Protein AF-A0A9E0N8B0-F1 (afdb_monomer_lite)

Radius of gyration: 21.95 Å; chains: 1; bounding box: 38×50×55 Å

Sequence (143 aa):
LCLQALGLESGKGRCFAHQIGHCKGVCCGEEAPERHHLRLQMVLVADKLRVWPFAGPVGLREHNPRTQRSEVHVFDQWCHLGTAQSDDALRDTLQGRPEVLAFDLDTYKLALKYLLHPGKPGVLMVPLNKQQISLQRNIHGNL

Structure (mmCIF, N/CA/C/O backbone):
data_AF-A0A9E0N8B0-F1
#
_entry.id   AF-A0A9E0N8B0-F1
#
loop_
_atom_site.group_PDB
_atom_site.id
_atom_site.type_symbol
_atom_site.label_atom_id
_atom_site.label_alt_id
_atom_site.label_comp_id
_atom_site.label_asym_id
_atom_site.label_entity_id
_atom_site.label_seq_id
_atom_site.pdbx_PDB_ins_code
_atom_site.Cartn_x
_atom_site.Cartn_y
_atom_site.Cartn_z
_atom_site.occupancy
_atom_site.B_iso_or_equiv
_atom_site.auth_seq_id
_atom_site.auth_comp_id
_atom_site.auth_asym_id
_atom_site.auth_atom_id
_atom_site.pdbx_PDB_model_num
ATOM 1 N N . LEU A 1 1 ? -12.818 8.907 15.884 1.00 93.94 1 LEU A N 1
ATOM 2 C CA . LEU A 1 1 ? -12.801 7.513 16.406 1.00 93.94 1 LEU A CA 1
ATOM 3 C C . LEU A 1 1 ? -11.891 7.480 17.632 1.00 93.94 1 LEU A C 1
ATOM 5 O O . LEU A 1 1 ? -11.132 8.421 17.809 1.00 93.94 1 LEU A O 1
ATOM 9 N N . CYS A 1 2 ? -11.980 6.468 18.496 1.00 96.50 2 CYS A N 1
ATOM 10 C CA . CYS A 1 2 ? -11.041 6.312 19.618 1.00 96.50 2 CYS A CA 1
ATOM 11 C C . CYS A 1 2 ? -9.895 5.375 19.230 1.00 96.50 2 CYS A C 1
ATOM 13 O O . CYS A 1 2 ? -10.161 4.196 19.025 1.00 96.50 2 CYS A O 1
ATOM 15 N N . LEU A 1 3 ? -8.659 5.873 19.149 1.00 95.56 3 LEU A N 1
ATOM 16 C CA . LEU A 1 3 ? -7.491 5.064 18.777 1.00 95.56 3 LEU A CA 1
ATOM 17 C C . LEU A 1 3 ? -7.106 4.052 19.865 1.00 95.56 3 LEU A C 1
ATOM 19 O O . LEU A 1 3 ? -6.738 2.929 19.536 1.00 95.56 3 LEU A O 1
ATOM 23 N N . GLN A 1 4 ? -7.307 4.390 21.143 1.00 95.25 4 GLN A N 1
ATOM 24 C CA . GLN A 1 4 ? -7.122 3.447 22.253 1.00 95.25 4 GLN A CA 1
ATOM 25 C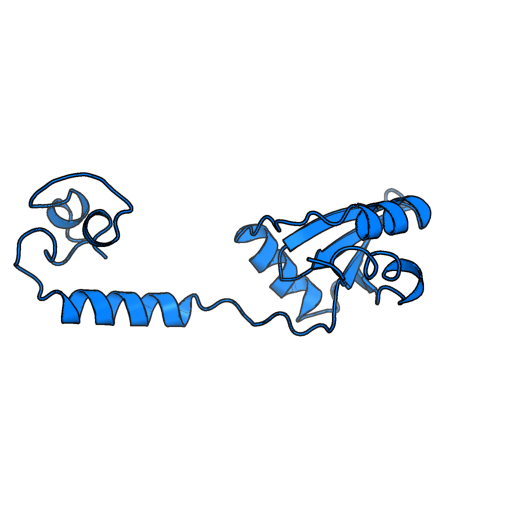 C . GLN A 1 4 ? -8.066 2.243 22.163 1.00 95.25 4 GLN A C 1
ATOM 27 O O . GLN A 1 4 ? -7.627 1.105 22.271 1.00 95.25 4 GLN A O 1
ATOM 32 N N . ALA A 1 5 ? -9.357 2.471 21.892 1.00 94.75 5 ALA A N 1
ATOM 33 C CA . ALA A 1 5 ? -10.320 1.379 21.718 1.00 94.75 5 ALA A CA 1
ATOM 34 C C . ALA A 1 5 ? -10.045 0.532 20.462 1.00 94.75 5 ALA A C 1
ATOM 36 O O . ALA A 1 5 ? -10.475 -0.613 20.389 1.00 94.75 5 ALA A O 1
ATOM 37 N N . LEU A 1 6 ? -9.333 1.093 19.479 1.00 94.56 6 LEU A N 1
ATOM 38 C CA . LEU A 1 6 ? -8.868 0.380 18.286 1.00 94.56 6 LEU A CA 1
ATOM 39 C C . LEU A 1 6 ? -7.520 -0.331 18.499 1.00 94.56 6 LEU A C 1
ATOM 41 O O . LEU A 1 6 ? -7.051 -0.997 17.584 1.00 94.56 6 LEU A O 1
ATOM 45 N N . GLY A 1 7 ? -6.883 -0.179 19.666 1.00 94.06 7 GLY A N 1
ATOM 46 C CA . GLY A 1 7 ? -5.564 -0.751 19.953 1.00 94.06 7 GLY A CA 1
ATOM 47 C C . GLY A 1 7 ? -4.393 -0.049 19.255 1.00 94.06 7 GLY A C 1
ATOM 48 O O . GLY A 1 7 ? -3.290 -0.583 19.241 1.00 94.06 7 GLY A O 1
ATOM 49 N N . LEU A 1 8 ? -4.616 1.135 18.679 1.00 94.25 8 LEU A N 1
ATOM 50 C CA . LEU A 1 8 ? -3.593 1.922 17.974 1.00 94.25 8 LEU A CA 1
ATOM 51 C C . LEU A 1 8 ? -2.806 2.848 18.913 1.00 94.25 8 LEU A C 1
ATOM 53 O O . LEU A 1 8 ? -1.720 3.305 18.575 1.00 94.25 8 LEU A O 1
ATOM 57 N N . GLU A 1 9 ? -3.353 3.115 20.096 1.00 94.31 9 GLU A N 1
ATOM 58 C CA . GLU A 1 9 ? -2.706 3.869 21.165 1.00 94.31 9 GLU A CA 1
ATOM 59 C C . GLU A 1 9 ? -2.861 3.109 22.482 1.00 94.31 9 GLU A C 1
ATOM 61 O O . GLU A 1 9 ? -3.882 2.466 22.729 1.00 94.31 9 GLU A O 1
ATOM 66 N N . SER A 1 10 ? -1.871 3.215 23.363 1.00 93.06 10 SER A N 1
ATOM 67 C CA . SER A 1 10 ? -1.972 2.691 24.722 1.00 93.06 10 SER A CA 1
ATOM 68 C C . SER A 1 10 ? -2.622 3.711 25.667 1.00 93.06 10 SER A C 1
ATOM 70 O O . SER A 1 10 ? -2.634 4.921 25.423 1.00 93.06 10 SER A O 1
ATOM 72 N N . GLY A 1 11 ? -3.192 3.223 26.769 1.00 90.69 11 GLY A N 1
ATOM 73 C CA . GLY A 1 11 ? -3.690 4.058 27.863 1.00 90.69 11 GLY A CA 1
ATOM 74 C C . GLY A 1 11 ? -4.949 3.511 28.528 1.00 90.69 11 GLY A C 1
ATOM 75 O O . GLY A 1 11 ? -5.436 2.434 28.192 1.00 90.69 11 GLY A O 1
ATOM 76 N N . LYS A 1 12 ? -5.445 4.248 29.527 1.00 87.50 12 LYS A N 1
ATOM 77 C CA . LYS A 1 12 ? -6.640 3.910 30.313 1.00 87.50 12 LYS A CA 1
ATOM 78 C C . LYS A 1 12 ? -7.504 5.159 30.499 1.00 87.50 12 LYS A C 1
ATOM 80 O O . LYS A 1 12 ? -6.970 6.250 30.685 1.00 87.50 12 LYS A O 1
ATOM 85 N N . GLY A 1 13 ? -8.825 4.995 30.507 1.00 90.38 13 GLY A N 1
ATOM 86 C CA . GLY A 1 13 ? -9.767 6.096 30.723 1.00 90.38 13 GLY A CA 1
ATOM 87 C C . GLY A 1 13 ? -9.901 7.025 29.512 1.00 90.38 13 GLY A C 1
ATOM 88 O O . GLY A 1 13 ? -9.982 6.576 28.374 1.00 90.38 13 GLY A O 1
ATOM 89 N N . ARG A 1 14 ? -9.986 8.340 29.742 1.00 95.50 14 ARG A N 1
ATOM 90 C CA . ARG A 1 14 ? -10.197 9.331 28.671 1.00 95.50 14 ARG A CA 1
ATOM 91 C C . ARG A 1 14 ? -8.946 9.473 27.796 1.00 95.50 14 ARG A C 1
ATOM 93 O O . ARG A 1 14 ? -7.937 10.004 28.249 1.00 95.50 14 ARG A O 1
ATOM 100 N N . CYS A 1 15 ? -9.036 9.067 26.529 1.00 96.06 15 CYS A N 1
ATOM 101 C CA . CYS A 1 15 ? -7.979 9.306 25.540 1.00 96.06 15 CYS A CA 1
ATOM 102 C C . CYS A 1 15 ? -7.787 10.807 25.241 1.00 96.06 15 CYS A C 1
ATOM 104 O O . CYS A 1 15 ? -8.722 11.599 25.387 1.00 96.06 15 CYS A O 1
ATOM 106 N N . PHE A 1 16 ? -6.609 11.199 24.743 1.00 94.38 16 PHE A N 1
ATOM 107 C CA . PHE A 1 16 ? -6.334 12.587 24.343 1.00 94.38 16 PHE A CA 1
ATOM 108 C C . PHE A 1 16 ? -7.331 13.092 23.290 1.00 94.38 16 PHE A C 1
ATOM 110 O O . PHE A 1 16 ? -7.901 14.168 23.441 1.00 94.38 16 PHE A O 1
ATOM 117 N N . ALA A 1 17 ? -7.655 12.263 22.289 1.00 95.81 17 ALA A N 1
ATOM 118 C CA . ALA A 1 17 ? -8.655 12.587 21.270 1.00 95.81 17 ALA A CA 1
ATOM 119 C C . ALA A 1 17 ? -10.036 12.920 21.864 1.00 95.81 17 ALA A C 1
ATOM 121 O O . ALA A 1 17 ? -10.812 13.640 21.246 1.00 95.81 17 ALA A O 1
ATOM 122 N N . HIS A 1 18 ? -10.371 12.401 23.046 1.00 96.69 18 HIS A N 1
ATOM 123 C CA . HIS A 1 18 ? -11.616 12.739 23.728 1.00 96.69 18 HIS A CA 1
ATOM 124 C C . HIS A 1 18 ? -11.532 14.108 24.413 1.00 96.69 18 HIS A C 1
ATOM 126 O O . HIS A 1 18 ? -12.477 14.882 24.314 1.00 96.69 18 HIS A O 1
ATOM 132 N N . GLN A 1 19 ? -10.385 14.443 25.015 1.00 92.62 19 GLN A N 1
ATOM 133 C CA . GLN A 1 19 ? -10.141 15.754 25.637 1.00 92.62 19 GLN A CA 1
ATOM 134 C C . GLN A 1 19 ? -10.279 16.911 24.633 1.00 92.62 19 GLN A C 1
ATOM 136 O O . GLN A 1 19 ? -10.703 17.999 25.008 1.00 92.62 19 GLN A O 1
ATOM 141 N N . ILE A 1 20 ? -9.981 16.658 23.355 1.00 95.19 20 ILE A N 1
ATOM 142 C CA . ILE A 1 20 ? -10.115 17.629 22.256 1.00 95.19 20 ILE A CA 1
ATOM 143 C C . ILE A 1 20 ? -11.368 17.413 21.379 1.00 95.19 20 ILE A C 1
ATOM 145 O O . ILE A 1 20 ? -11.488 18.013 20.316 1.00 95.19 20 ILE A O 1
ATOM 149 N N . GLY A 1 21 ? -12.305 16.544 21.783 1.00 94.50 21 GLY A N 1
ATOM 150 C CA . GLY A 1 21 ? -13.606 16.372 21.110 1.00 94.50 21 GLY A CA 1
ATOM 151 C C . GLY A 1 21 ? -13.638 15.500 19.839 1.00 94.50 21 GLY A C 1
ATOM 152 O O . GLY A 1 21 ? -14.675 15.400 19.184 1.00 94.50 21 GLY A O 1
ATOM 153 N N . HIS A 1 22 ? -12.551 14.815 19.475 1.00 94.50 22 HIS A N 1
ATOM 154 C CA . HIS A 1 22 ? -12.476 13.902 18.315 1.00 94.50 22 HIS A CA 1
ATOM 155 C C . HIS A 1 22 ? -12.876 12.441 18.620 1.00 94.50 22 HIS A C 1
ATOM 157 O O . HIS A 1 22 ? -13.200 11.650 17.715 1.00 94.50 22 HIS A O 1
ATOM 163 N N . CYS A 1 23 ? -12.902 12.070 19.898 1.00 96.62 23 CYS A N 1
ATOM 164 C CA . CYS A 1 23 ? -13.457 10.817 20.400 1.00 96.62 23 CYS A CA 1
ATOM 165 C C . CYS A 1 23 ? -14.734 11.093 21.206 1.00 96.62 23 CYS A C 1
ATOM 167 O O . CYS A 1 23 ? -14.756 11.971 22.061 1.00 96.62 23 CYS A O 1
ATOM 169 N N . LYS A 1 24 ? -15.784 10.298 20.970 1.00 97.19 24 LYS A N 1
ATOM 170 C CA . LYS A 1 24 ? -17.084 10.426 21.649 1.00 97.19 24 LYS A CA 1
ATOM 171 C C . LYS A 1 24 ? -17.155 9.694 22.999 1.00 97.19 24 LYS A C 1
ATOM 173 O O . LYS A 1 24 ? -18.216 9.642 23.597 1.00 97.19 24 LYS A O 1
ATOM 178 N N . GLY A 1 25 ? -16.033 9.150 23.473 1.00 97.19 25 GLY A N 1
ATOM 179 C CA . GLY A 1 25 ? -15.901 8.653 24.842 1.00 97.19 25 GLY A CA 1
ATOM 180 C C . GLY A 1 25 ? -16.144 7.155 25.043 1.00 97.19 25 GLY A C 1
ATOM 181 O O . GLY A 1 25 ? -16.408 6.740 26.167 1.00 97.19 25 GLY A O 1
ATOM 182 N N . VAL A 1 26 ? -15.989 6.310 24.012 1.00 97.50 26 VAL A N 1
ATOM 183 C CA . VAL A 1 26 ? -16.044 4.837 24.187 1.00 97.50 26 VAL A CA 1
ATOM 184 C C . VAL A 1 26 ? -14.990 4.332 25.186 1.00 97.50 26 VAL A C 1
ATOM 186 O O . VAL A 1 26 ? -15.234 3.397 25.935 1.00 97.50 26 VAL A O 1
ATOM 189 N N . CYS A 1 27 ? -13.836 5.004 25.267 1.00 96.12 27 CYS A N 1
ATOM 190 C CA . CYS A 1 27 ? -12.753 4.681 26.201 1.00 96.12 27 CYS A CA 1
ATOM 191 C C . CYS A 1 27 ? -13.090 4.974 27.675 1.00 96.12 27 CYS A C 1
ATOM 193 O O . CYS A 1 27 ? -12.391 4.507 28.571 1.00 96.12 27 CYS A O 1
ATOM 195 N N . CYS A 1 28 ? -14.140 5.756 27.936 1.00 95.06 28 CYS A N 1
ATOM 196 C CA . CYS A 1 28 ? -14.575 6.147 29.276 1.00 95.06 28 CYS A CA 1
ATOM 197 C C . CYS A 1 28 ? -16.069 5.886 29.529 1.00 95.06 28 CYS A C 1
ATOM 199 O O . CYS A 1 28 ? -16.622 6.434 30.478 1.00 95.06 28 CYS A O 1
ATOM 201 N N . GLY A 1 29 ? -16.717 5.062 28.697 1.00 95.44 29 GLY A N 1
ATOM 202 C CA . GLY A 1 29 ? -18.111 4.642 28.876 1.00 95.44 29 GLY A CA 1
ATOM 203 C C . GLY A 1 29 ? -19.182 5.664 28.471 1.00 95.44 29 GLY A C 1
ATOM 204 O O . GLY A 1 29 ? -20.361 5.403 28.684 1.00 95.44 29 GLY A O 1
ATOM 205 N N . GLU A 1 30 ? -18.817 6.804 27.878 1.00 96.62 30 GLU A N 1
ATOM 206 C CA . GLU A 1 30 ? -19.788 7.823 27.433 1.00 96.62 30 GLU A CA 1
ATOM 207 C C . GLU A 1 30 ? -20.426 7.489 26.070 1.00 96.62 30 GLU A C 1
ATOM 209 O O . GLU A 1 30 ? -21.540 7.917 25.770 1.00 96.62 30 GLU A O 1
ATOM 214 N N . GLU A 1 31 ? -19.743 6.693 25.242 1.00 97.56 31 GLU A N 1
ATOM 215 C CA . GLU A 1 31 ? -20.269 6.147 23.986 1.00 97.56 31 GLU A CA 1
ATOM 216 C C . GLU A 1 31 ? -20.358 4.623 24.097 1.00 97.56 31 GLU A C 1
ATOM 218 O O . GLU A 1 31 ? -19.395 3.964 24.483 1.00 97.56 31 GLU A O 1
ATOM 223 N N . ALA A 1 32 ? -21.509 4.060 23.721 1.00 97.81 32 ALA A N 1
ATOM 224 C CA . ALA A 1 32 ? -21.697 2.614 23.662 1.00 97.81 32 ALA A CA 1
ATOM 225 C C . ALA A 1 32 ? -20.767 1.983 22.598 1.00 97.81 32 ALA A C 1
ATOM 227 O O . ALA A 1 32 ? -20.667 2.542 21.493 1.00 97.81 32 ALA A O 1
ATOM 228 N N . PRO A 1 33 ? -20.120 0.832 22.868 1.00 96.56 33 PRO A N 1
ATOM 229 C CA . PRO A 1 33 ? -19.208 0.180 21.925 1.00 96.56 33 PRO A CA 1
ATOM 230 C C . PRO A 1 33 ? -19.813 -0.070 20.540 1.00 96.56 33 PRO A C 1
ATOM 232 O O . PRO A 1 33 ? -19.137 0.110 19.529 1.00 96.56 33 PRO A O 1
ATOM 235 N N . GLU A 1 34 ? -21.102 -0.396 20.462 1.00 97.62 34 GLU A N 1
ATOM 236 C CA . GLU A 1 34 ? -21.812 -0.670 19.208 1.00 97.62 34 GLU A CA 1
ATOM 237 C C . GLU A 1 34 ? -21.909 0.586 18.331 1.00 97.62 34 GLU A C 1
ATOM 239 O O . GLU A 1 34 ? -21.765 0.520 17.109 1.00 97.62 34 GLU A O 1
ATOM 244 N N . ARG A 1 35 ? -22.099 1.762 18.947 1.00 97.56 35 ARG A N 1
ATOM 245 C CA . ARG A 1 35 ? -22.131 3.050 18.231 1.00 97.56 35 ARG A CA 1
ATOM 246 C C . ARG A 1 35 ? -20.749 3.436 17.714 1.00 97.56 35 ARG A C 1
ATOM 248 O O . ARG A 1 35 ? -20.638 3.947 16.596 1.00 97.56 35 ARG A O 1
ATOM 255 N N . HIS A 1 36 ? -19.704 3.183 18.505 1.00 97.25 36 HIS A N 1
ATOM 256 C CA . HIS A 1 36 ? -18.322 3.357 18.053 1.00 97.25 36 HIS A CA 1
ATOM 257 C C . HIS A 1 36 ? -18.008 2.414 16.886 1.00 97.25 36 HIS A C 1
ATOM 259 O O . HIS A 1 36 ? -17.491 2.878 15.867 1.00 97.25 36 HIS A O 1
ATOM 265 N N . HIS A 1 37 ? -18.400 1.141 16.989 1.00 95.56 37 HIS A N 1
ATOM 266 C CA . HIS A 1 37 ? -18.210 0.143 15.939 1.00 95.56 37 HIS A CA 1
ATOM 267 C C . HIS A 1 37 ? -18.923 0.533 14.640 1.00 95.56 37 HIS A C 1
ATOM 269 O O . HIS A 1 37 ? -18.317 0.479 13.573 1.00 95.56 37 HIS A O 1
ATOM 275 N N . LEU A 1 38 ? -20.167 1.013 14.709 1.00 95.69 38 LEU A N 1
ATOM 276 C CA . LEU A 1 38 ? -20.889 1.485 13.525 1.00 95.69 38 LEU A CA 1
ATOM 277 C C . LEU A 1 38 ? -20.178 2.672 12.858 1.00 95.69 38 LEU A C 1
ATOM 279 O O . LEU A 1 38 ? -19.986 2.682 11.645 1.00 95.69 38 LEU A O 1
ATOM 283 N N . ARG A 1 39 ? -19.725 3.658 13.644 1.00 94.25 39 ARG A N 1
ATOM 284 C CA . ARG A 1 39 ? -18.927 4.782 13.123 1.00 94.25 39 ARG A CA 1
ATOM 285 C C . ARG A 1 39 ? -17.635 4.304 12.466 1.00 94.25 39 ARG A C 1
ATOM 287 O O . ARG A 1 39 ? -17.259 4.847 11.432 1.00 94.25 39 ARG A O 1
ATOM 294 N N . LEU A 1 40 ? -16.965 3.313 13.056 1.00 93.88 40 LEU A N 1
ATOM 295 C CA . LEU A 1 40 ? -15.770 2.704 12.476 1.00 93.88 40 LEU A CA 1
ATOM 296 C C . LEU A 1 40 ? -16.096 2.054 11.130 1.00 93.88 40 LEU A C 1
ATOM 298 O O . LEU A 1 40 ? -15.434 2.357 10.143 1.00 93.88 40 LEU A O 1
ATOM 302 N N . GLN A 1 41 ? -17.134 1.218 11.075 1.00 93.06 41 GLN A N 1
ATOM 303 C CA . GLN A 1 41 ? -17.573 0.569 9.841 1.00 93.06 41 GLN A CA 1
ATOM 304 C C . GLN A 1 41 ? -17.898 1.591 8.749 1.00 93.06 41 GLN A C 1
ATOM 306 O O . GLN A 1 41 ? -17.438 1.440 7.624 1.00 93.06 41 GLN A O 1
ATOM 311 N N . MET A 1 42 ? -18.630 2.659 9.074 1.00 91.50 42 MET A N 1
ATOM 312 C CA . MET A 1 42 ? -18.972 3.710 8.110 1.00 91.50 42 MET A CA 1
ATOM 313 C C . M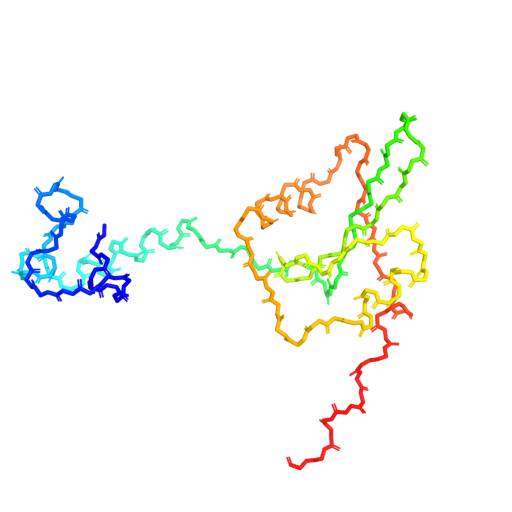ET A 1 42 ? -17.734 4.389 7.510 1.00 91.50 42 MET A C 1
ATOM 315 O O . MET A 1 42 ? -17.721 4.670 6.315 1.00 91.50 42 MET A O 1
ATOM 319 N N . VAL A 1 43 ? -16.694 4.629 8.317 1.00 87.81 43 VAL A N 1
ATOM 320 C CA . VAL A 1 43 ? -15.419 5.180 7.828 1.00 87.81 43 VAL A CA 1
ATOM 321 C C . VAL A 1 43 ? -14.698 4.157 6.945 1.00 87.81 43 VAL A C 1
ATOM 323 O O . VAL A 1 43 ? -14.335 4.472 5.817 1.00 87.81 43 VAL A O 1
ATOM 326 N N . LEU A 1 44 ? -14.572 2.908 7.400 1.00 88.19 44 LEU A N 1
ATOM 327 C CA . LEU A 1 44 ? -13.873 1.856 6.652 1.00 88.19 44 LEU A CA 1
ATOM 328 C C . LEU A 1 44 ? -14.557 1.485 5.330 1.00 88.19 44 LEU A C 1
ATOM 330 O O . LEU A 1 44 ? -13.889 1.063 4.390 1.00 88.19 44 LEU A O 1
ATOM 334 N N . VAL A 1 45 ? -15.879 1.640 5.235 1.00 87.12 45 VAL A N 1
ATOM 335 C CA . VAL A 1 45 ? -16.613 1.449 3.976 1.00 87.12 45 VAL A CA 1
ATOM 336 C C . VAL A 1 45 ? -16.181 2.479 2.932 1.00 87.12 45 VAL A C 1
ATOM 338 O O . VAL A 1 45 ? -16.030 2.116 1.766 1.00 87.12 45 VAL A O 1
ATOM 341 N N . ALA A 1 46 ? -15.953 3.733 3.336 1.00 75.31 46 ALA A N 1
ATOM 342 C CA . ALA A 1 46 ? -15.462 4.774 2.433 1.00 75.31 46 ALA A CA 1
ATOM 343 C C . ALA A 1 46 ? -14.015 4.507 1.979 1.00 75.31 46 ALA A C 1
ATOM 345 O O . ALA A 1 46 ? -13.679 4.771 0.826 1.00 75.31 46 ALA A O 1
ATOM 346 N N . ASP A 1 47 ? -13.199 3.911 2.851 1.00 76.38 47 ASP A N 1
ATOM 347 C CA . ASP A 1 47 ? -11.784 3.608 2.600 1.00 76.38 47 ASP A CA 1
ATOM 348 C C . ASP A 1 47 ? -11.540 2.193 2.045 1.00 76.38 47 ASP A C 1
ATOM 350 O O . ASP A 1 47 ? -10.406 1.706 2.007 1.00 76.38 47 ASP A O 1
ATOM 354 N N . LYS A 1 48 ? -12.595 1.500 1.596 1.00 83.00 48 LYS A N 1
ATOM 355 C CA . LYS A 1 48 ? -12.476 0.132 1.090 1.00 83.00 48 LYS A CA 1
ATOM 356 C C . LYS A 1 48 ? -11.562 0.089 -0.136 1.00 83.00 48 LYS A C 1
ATOM 358 O O . LYS A 1 48 ? -11.863 0.666 -1.185 1.00 83.00 48 LYS A O 1
ATOM 363 N N . LEU A 1 49 ? -10.470 -0.667 -0.022 1.00 87.75 49 LEU A N 1
ATOM 364 C CA . LEU A 1 49 ? -9.584 -0.930 -1.150 1.00 87.75 49 LEU A CA 1
ATOM 365 C C . LEU A 1 49 ? -10.345 -1.666 -2.254 1.00 87.75 49 LEU A C 1
ATOM 367 O O . LEU A 1 49 ? -11.127 -2.590 -2.000 1.00 87.75 49 LEU A O 1
ATOM 371 N N . ARG A 1 50 ? -10.114 -1.258 -3.503 1.00 89.12 50 ARG A N 1
ATOM 372 C CA . ARG A 1 50 ? -10.648 -1.982 -4.656 1.00 89.12 50 ARG A CA 1
ATOM 373 C C . ARG A 1 50 ? -10.016 -3.364 -4.712 1.00 89.12 50 ARG A C 1
ATOM 375 O O . ARG A 1 50 ? -8.845 -3.535 -4.395 1.00 89.12 50 ARG A O 1
ATOM 382 N N . VAL A 1 51 ? -10.778 -4.350 -5.164 1.00 92.06 51 VAL A N 1
ATOM 383 C CA . VAL A 1 51 ? -10.208 -5.661 -5.489 1.00 92.06 51 VAL A CA 1
ATOM 384 C C . VAL A 1 51 ? -9.261 -5.493 -6.677 1.00 92.06 51 VAL A C 1
ATOM 386 O O . VAL A 1 51 ? -9.549 -4.709 -7.584 1.00 92.06 51 VAL A O 1
ATOM 389 N N . TRP A 1 52 ? -8.131 -6.201 -6.656 1.00 93.31 52 TRP A N 1
ATOM 390 C CA . TRP A 1 52 ? -7.207 -6.257 -7.787 1.00 93.31 52 TRP A CA 1
ATOM 391 C C . TRP A 1 52 ? -7.940 -6.817 -9.018 1.00 93.31 52 TRP A C 1
ATOM 393 O O . TRP A 1 52 ? -8.384 -7.963 -8.977 1.00 93.31 52 TRP A O 1
ATOM 403 N N . PRO A 1 53 ? -8.128 -6.033 -10.096 1.00 91.50 53 PRO A N 1
ATOM 404 C CA . PRO A 1 53 ? -9.002 -6.430 -11.202 1.00 91.50 53 PRO A CA 1
ATOM 405 C C . PRO A 1 53 ? -8.280 -7.249 -12.279 1.00 91.50 53 PRO A C 1
ATOM 407 O O . PRO A 1 53 ? -8.897 -7.64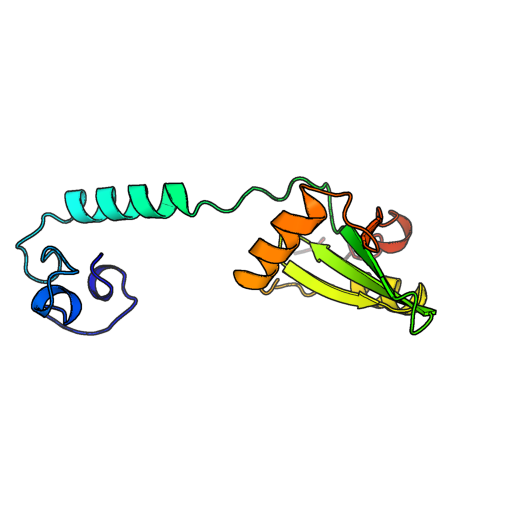4 -13.265 1.00 91.50 53 PRO A O 1
ATOM 410 N N . PHE A 1 54 ? -6.973 -7.464 -12.129 1.00 90.75 54 PHE A N 1
ATOM 411 C CA . PHE A 1 54 ? -6.143 -8.148 -13.112 1.00 90.75 54 PHE A CA 1
ATOM 412 C C . PHE A 1 54 ? -5.890 -9.595 -12.683 1.00 90.75 54 PHE A C 1
ATOM 414 O O . PHE A 1 54 ? -5.835 -9.912 -11.498 1.00 90.75 54 PHE A O 1
ATOM 421 N N . ALA A 1 55 ? -5.699 -10.490 -13.653 1.00 89.62 55 ALA A N 1
ATOM 422 C CA . ALA A 1 55 ? -5.466 -11.912 -13.384 1.00 89.62 55 ALA A CA 1
ATOM 423 C C . ALA A 1 55 ? -4.084 -12.218 -12.764 1.00 89.62 55 ALA A C 1
ATOM 425 O O . ALA A 1 55 ? -3.822 -13.357 -12.382 1.00 89.62 55 ALA A O 1
ATOM 426 N N . GLY A 1 56 ? -3.193 -11.228 -12.694 1.00 90.38 56 GLY A N 1
ATOM 427 C CA . GLY A 1 56 ? -1.842 -11.347 -12.154 1.00 90.38 56 GLY A CA 1
ATOM 428 C C . GLY A 1 56 ? -1.112 -10.001 -12.184 1.00 90.38 56 GLY A C 1
ATOM 429 O O . GLY A 1 56 ? -1.779 -8.967 -12.315 1.00 90.38 56 GLY A O 1
ATOM 430 N N . PRO A 1 57 ? 0.231 -10.009 -12.095 1.00 92.31 57 PRO A N 1
ATOM 431 C CA . PRO A 1 57 ? 1.032 -8.796 -12.170 1.00 92.31 57 PRO A CA 1
ATOM 432 C C . PRO A 1 57 ? 0.825 -8.041 -13.489 1.00 92.31 57 PRO A C 1
ATOM 434 O O . PRO A 1 57 ? 0.663 -8.650 -14.551 1.00 92.31 57 PRO A O 1
ATOM 437 N N . VAL A 1 58 ? 0.891 -6.713 -13.432 1.00 93.06 58 VAL A N 1
ATOM 438 C CA . VAL A 1 58 ? 0.807 -5.815 -14.594 1.00 93.06 58 VAL A CA 1
ATOM 439 C C . VAL A 1 58 ? 1.975 -4.837 -14.599 1.00 93.06 58 VAL A C 1
ATOM 441 O O . VAL A 1 58 ? 2.458 -4.433 -13.543 1.00 93.06 58 VAL A O 1
ATOM 444 N N . GLY A 1 59 ? 2.434 -4.447 -15.789 1.00 93.38 59 GLY A N 1
ATOM 445 C CA . GLY A 1 59 ? 3.473 -3.436 -15.944 1.00 93.38 59 GLY A CA 1
ATOM 446 C C . GLY A 1 59 ? 2.887 -2.079 -16.324 1.00 93.38 59 GLY A C 1
ATOM 447 O O . GLY A 1 59 ? 1.955 -1.988 -17.125 1.00 93.38 59 GLY A O 1
ATOM 448 N N . LEU A 1 60 ? 3.471 -1.013 -15.793 1.00 92.94 60 LEU A N 1
ATOM 449 C CA . LEU A 1 60 ? 3.225 0.359 -16.205 1.00 92.94 60 LEU A CA 1
ATOM 450 C C . LEU A 1 60 ? 4.500 0.900 -16.848 1.00 92.94 60 LEU A C 1
ATOM 452 O O . LEU A 1 60 ? 5.490 1.129 -16.158 1.00 92.94 60 LEU A O 1
ATOM 456 N N . ARG A 1 61 ? 4.489 1.068 -18.170 1.00 92.56 61 ARG A N 1
ATOM 457 C CA . ARG A 1 61 ? 5.625 1.594 -18.921 1.00 92.56 61 ARG A CA 1
ATOM 458 C C . ARG A 1 61 ? 5.575 3.115 -18.960 1.00 92.56 61 ARG A C 1
ATOM 460 O O . ARG A 1 61 ? 4.628 3.673 -19.511 1.00 92.56 61 ARG A O 1
ATOM 467 N N . GLU A 1 62 ? 6.604 3.760 -18.434 1.00 92.12 62 GLU A N 1
ATOM 468 C CA . GLU A 1 62 ? 6.835 5.197 -18.553 1.00 92.12 62 GLU A CA 1
ATOM 469 C C . GLU A 1 62 ? 7.938 5.460 -19.583 1.00 92.12 62 GLU A C 1
ATOM 471 O O . GLU A 1 62 ? 8.941 4.746 -19.625 1.00 92.12 62 GLU A O 1
ATOM 476 N N . HIS A 1 63 ? 7.754 6.478 -20.424 1.00 91.06 63 HIS A N 1
ATOM 477 C CA . HIS A 1 63 ? 8.777 6.949 -21.354 1.00 91.06 63 HIS A CA 1
ATOM 478 C C . HIS A 1 63 ? 9.020 8.446 -21.182 1.00 91.06 63 HIS A C 1
ATOM 480 O O . HIS A 1 63 ? 8.101 9.260 -21.301 1.00 91.06 63 HIS A O 1
ATOM 486 N N . ASN A 1 64 ? 10.282 8.815 -20.973 1.00 89.19 64 ASN A N 1
ATOM 487 C CA . ASN A 1 64 ? 10.701 10.202 -20.880 1.00 89.19 64 ASN A CA 1
ATOM 488 C C . ASN A 1 64 ? 11.335 10.660 -22.208 1.00 89.19 64 ASN A C 1
ATOM 490 O O . ASN A 1 64 ? 12.476 10.289 -22.494 1.00 89.19 64 ASN A O 1
ATOM 494 N N . PRO A 1 65 ? 10.667 11.524 -22.996 1.00 88.50 65 PRO A N 1
ATOM 495 C CA . PRO A 1 65 ? 11.162 11.933 -24.312 1.00 88.50 65 PRO A CA 1
ATOM 496 C C . PRO A 1 65 ? 12.417 12.816 -24.246 1.00 88.50 65 PRO A C 1
ATOM 498 O O . PRO A 1 65 ? 13.166 12.896 -25.217 1.00 88.50 65 PRO A O 1
ATOM 501 N N . ARG A 1 66 ? 12.686 13.474 -23.111 1.00 91.69 66 ARG A N 1
ATOM 502 C CA . ARG A 1 66 ? 13.877 14.322 -22.941 1.00 91.69 66 ARG A CA 1
ATOM 503 C C . ARG A 1 66 ? 15.133 13.490 -22.708 1.00 91.69 66 ARG A C 1
ATOM 505 O O . ARG A 1 66 ? 16.198 13.842 -23.200 1.00 91.69 66 ARG A O 1
ATOM 512 N N . THR A 1 67 ? 15.020 12.420 -21.927 1.00 91.62 67 THR A N 1
ATOM 513 C CA . THR A 1 67 ? 16.153 11.543 -21.594 1.00 91.62 67 THR A CA 1
ATOM 514 C C . THR A 1 67 ? 16.210 10.291 -22.464 1.00 91.62 67 THR A C 1
ATOM 516 O O . THR A 1 67 ? 17.189 9.556 -22.377 1.00 91.62 67 THR A O 1
ATOM 519 N N . GLN A 1 68 ? 15.176 10.047 -23.280 1.00 90.12 68 GLN A N 1
ATOM 520 C CA . GLN A 1 68 ? 14.991 8.842 -24.097 1.00 90.12 68 GLN A CA 1
ATOM 521 C C . GLN A 1 68 ? 15.013 7.544 -23.272 1.00 90.12 68 GLN A C 1
ATOM 523 O O . GLN A 1 68 ? 15.326 6.470 -23.782 1.00 90.12 68 GLN A O 1
ATOM 528 N N . ARG A 1 69 ? 14.675 7.633 -21.980 1.00 90.25 69 ARG A N 1
ATOM 529 C CA . ARG A 1 69 ? 14.622 6.479 -21.076 1.00 90.25 69 ARG A CA 1
ATOM 530 C C . ARG A 1 69 ? 13.208 5.934 -20.990 1.00 90.25 69 ARG A C 1
ATOM 532 O O . ARG A 1 69 ? 12.250 6.703 -20.928 1.00 90.25 69 ARG A O 1
ATOM 539 N N . SER A 1 70 ? 13.114 4.610 -20.946 1.00 92.12 70 SER A N 1
ATOM 540 C CA . SER A 1 70 ? 11.867 3.887 -20.734 1.00 92.12 70 SER A CA 1
ATOM 541 C C . SER A 1 70 ? 12.021 2.945 -19.550 1.00 92.12 70 SER A C 1
ATOM 543 O O . SER A 1 70 ? 12.989 2.189 -19.489 1.00 92.12 70 SER A O 1
ATOM 545 N N . GLU A 1 71 ? 11.053 2.968 -18.646 1.00 94.62 71 GLU A N 1
ATOM 546 C CA . GLU A 1 71 ? 11.017 2.133 -17.444 1.00 94.62 71 GLU A CA 1
ATOM 547 C C . GLU A 1 71 ? 9.676 1.410 -17.358 1.00 94.62 71 GLU A C 1
ATOM 549 O O . GLU A 1 71 ? 8.663 1.909 -17.846 1.00 94.62 71 GLU A O 1
ATOM 554 N N . VAL A 1 72 ? 9.667 0.212 -16.778 1.00 95.06 72 VAL A N 1
ATOM 555 C CA . VAL A 1 72 ? 8.456 -0.566 -16.507 1.00 95.06 72 VAL A CA 1
ATOM 556 C C . VAL A 1 72 ? 8.343 -0.778 -15.009 1.00 95.06 72 VAL A C 1
ATOM 558 O O . VAL A 1 72 ? 9.146 -1.498 -14.424 1.00 95.06 72 VAL A O 1
ATOM 561 N N . HIS A 1 73 ? 7.319 -0.194 -14.404 1.00 94.50 73 HIS A N 1
ATOM 562 C CA . HIS A 1 73 ? 6.977 -0.412 -13.004 1.00 94.50 73 HIS A CA 1
ATOM 563 C C . HIS A 1 73 ? 6.019 -1.593 -12.901 1.00 94.50 73 HIS A C 1
ATOM 565 O O . HIS A 1 73 ? 4.939 -1.577 -13.497 1.00 94.50 73 HIS A O 1
ATOM 571 N N . VAL A 1 74 ? 6.412 -2.631 -12.176 1.00 94.81 74 VAL A N 1
ATOM 572 C CA . VAL A 1 74 ? 5.622 -3.851 -12.016 1.00 94.81 74 VAL A CA 1
ATOM 573 C C . VAL A 1 74 ? 4.759 -3.729 -10.770 1.00 94.81 74 VAL A C 1
ATOM 575 O O . VAL A 1 74 ? 5.260 -3.428 -9.688 1.00 94.81 74 VAL A O 1
ATOM 578 N N . PHE A 1 75 ? 3.468 -4.005 -10.912 1.00 94.38 75 PHE A N 1
ATOM 579 C CA . PHE A 1 75 ? 2.509 -4.014 -9.816 1.00 94.38 75 PHE A CA 1
ATOM 580 C C . PHE A 1 75 ? 1.790 -5.353 -9.730 1.00 94.38 75 PHE A C 1
ATOM 582 O O . PHE A 1 75 ? 1.413 -5.924 -10.752 1.00 94.38 75 PHE A O 1
ATOM 589 N N . ASP A 1 76 ? 1.531 -5.814 -8.512 1.00 93.69 76 ASP A N 1
ATOM 590 C CA . ASP A 1 76 ? 0.619 -6.923 -8.248 1.00 93.69 76 ASP A CA 1
ATOM 591 C C . ASP A 1 76 ? -0.125 -6.689 -6.936 1.00 93.69 76 ASP A C 1
ATOM 593 O O . ASP A 1 76 ? 0.461 -6.204 -5.971 1.00 93.69 76 ASP A O 1
ATOM 597 N N . GLN A 1 77 ? -1.419 -7.007 -6.901 1.00 93.38 77 GLN A N 1
ATOM 598 C CA . GLN A 1 77 ? -2.285 -6.794 -5.732 1.00 93.38 77 GLN A CA 1
ATOM 599 C C . GLN A 1 77 ? -2.106 -5.406 -5.078 1.00 93.38 77 GLN A C 1
ATOM 601 O O . GLN A 1 77 ? -1.983 -5.287 -3.861 1.00 93.38 77 GLN A O 1
ATOM 606 N N . TRP A 1 78 ? -2.058 -4.349 -5.898 1.00 94.56 78 TRP A N 1
ATOM 607 C CA . TRP A 1 78 ? -1.810 -2.955 -5.484 1.00 94.56 78 TRP A CA 1
ATOM 608 C C . TRP A 1 78 ? -0.442 -2.647 -4.863 1.00 94.56 78 TRP A C 1
ATOM 610 O O . TRP A 1 78 ? -0.225 -1.528 -4.403 1.00 94.56 78 TRP A O 1
ATOM 620 N N . CYS A 1 79 ? 0.489 -3.592 -4.897 1.00 94.69 79 CYS A N 1
ATOM 621 C CA . CYS A 1 79 ? 1.843 -3.431 -4.388 1.00 94.69 79 CYS A CA 1
ATOM 622 C C . CYS A 1 79 ? 2.820 -3.257 -5.553 1.00 94.69 79 CYS A C 1
ATOM 624 O O . CYS A 1 79 ? 2.702 -3.935 -6.576 1.00 94.69 79 CYS A O 1
ATOM 626 N N . HIS A 1 80 ? 3.785 -2.352 -5.406 1.00 94.56 80 HIS A N 1
ATOM 627 C CA . HIS A 1 80 ? 4.871 -2.189 -6.369 1.00 94.56 80 HIS A CA 1
ATOM 628 C C . HIS A 1 80 ? 5.937 -3.262 -6.123 1.00 94.56 80 HIS A C 1
ATOM 630 O O . HIS A 1 80 ? 6.463 -3.366 -5.017 1.00 94.56 80 HIS A O 1
ATOM 636 N N . LEU A 1 81 ? 6.242 -4.060 -7.144 1.00 93.50 81 LEU A N 1
ATOM 637 C CA . LEU A 1 81 ? 7.224 -5.145 -7.060 1.00 93.50 81 LEU A CA 1
ATOM 638 C C . LEU A 1 81 ? 8.630 -4.689 -7.460 1.00 93.50 81 LEU A C 1
ATOM 640 O O . LEU A 1 81 ? 9.610 -5.242 -6.974 1.00 93.50 81 LEU A O 1
ATOM 644 N N . GLY A 1 82 ? 8.737 -3.688 -8.335 1.00 93.38 82 GLY A N 1
ATOM 645 C CA . GLY A 1 82 ? 10.020 -3.181 -8.809 1.00 93.38 82 GLY A CA 1
ATOM 646 C C . GLY A 1 82 ? 9.925 -2.455 -10.145 1.00 93.38 82 GLY A C 1
ATOM 647 O O . GLY A 1 82 ? 8.899 -2.492 -10.827 1.00 93.38 82 GLY A O 1
ATOM 648 N N . THR A 1 83 ? 11.032 -1.819 -10.521 1.00 94.94 83 THR A N 1
ATOM 649 C CA . THR A 1 83 ? 11.185 -1.089 -11.782 1.00 94.94 83 THR A CA 1
ATOM 650 C C . THR A 1 83 ? 12.215 -1.788 -12.658 1.00 94.94 83 THR A C 1
ATOM 652 O O . THR A 1 83 ? 13.335 -2.040 -12.218 1.00 94.94 83 THR A O 1
ATOM 655 N N . ALA A 1 84 ? 11.863 -2.048 -13.914 1.00 94.75 84 ALA A N 1
ATOM 656 C CA . ALA A 1 84 ? 12.732 -2.682 -14.894 1.00 94.75 84 ALA A CA 1
ATOM 657 C C . ALA A 1 84 ? 13.022 -1.754 -16.082 1.00 94.75 84 ALA A C 1
ATOM 659 O O . ALA A 1 84 ? 12.116 -1.139 -16.644 1.00 94.75 84 ALA A O 1
ATOM 660 N N . GLN A 1 85 ? 14.290 -1.691 -16.492 1.00 92.81 85 GLN A N 1
ATOM 661 C CA . GLN A 1 85 ? 14.758 -0.922 -17.659 1.00 92.81 85 GLN A CA 1
ATOM 662 C C . GLN A 1 85 ? 15.049 -1.804 -18.885 1.00 92.81 85 GLN A C 1
ATOM 664 O O . GLN A 1 85 ? 15.241 -1.296 -19.986 1.00 92.81 85 GLN A O 1
ATOM 669 N N . SER A 1 86 ? 15.073 -3.125 -18.707 1.00 89.50 86 SER A N 1
ATOM 670 C CA . SER A 1 86 ? 15.307 -4.117 -19.755 1.00 89.50 86 SER A CA 1
ATOM 671 C C . SER A 1 86 ? 14.388 -5.321 -19.562 1.00 89.50 86 SER A C 1
ATOM 673 O O . SER A 1 86 ? 13.816 -5.514 -18.486 1.00 89.50 86 SER A O 1
ATOM 675 N N . ASP A 1 87 ? 14.264 -6.150 -20.595 1.00 87.81 87 ASP A N 1
ATOM 676 C CA . ASP A 1 87 ? 13.477 -7.383 -20.516 1.00 87.81 87 ASP A CA 1
ATOM 677 C C . ASP A 1 87 ? 14.075 -8.386 -19.517 1.00 87.81 87 ASP A C 1
ATOM 679 O O . ASP A 1 87 ? 13.330 -9.119 -18.868 1.00 87.81 87 ASP A O 1
ATOM 683 N N . ASP A 1 88 ? 15.400 -8.382 -19.338 1.00 89.69 88 ASP A N 1
ATOM 684 C CA . ASP A 1 88 ? 16.089 -9.188 -18.324 1.00 89.69 88 ASP A CA 1
ATOM 685 C C . ASP A 1 88 ? 15.715 -8.735 -16.913 1.00 89.69 88 ASP A C 1
ATOM 687 O O . ASP A 1 88 ? 15.202 -9.532 -16.132 1.00 89.69 88 ASP A O 1
ATOM 691 N N . ALA A 1 89 ? 15.832 -7.435 -16.623 1.00 91.38 89 ALA A N 1
ATOM 692 C CA . ALA A 1 89 ? 15.442 -6.883 -15.326 1.00 91.38 89 ALA A CA 1
ATOM 693 C C . ALA A 1 89 ? 13.945 -7.097 -15.031 1.00 91.38 89 ALA A C 1
ATOM 695 O O . ALA A 1 89 ? 13.546 -7.283 -13.880 1.00 91.38 89 ALA A O 1
ATOM 696 N N . LEU A 1 90 ? 13.102 -7.089 -16.071 1.00 91.19 90 LEU A N 1
ATOM 697 C CA . LEU A 1 90 ? 11.676 -7.374 -15.942 1.00 91.19 90 LEU A CA 1
ATOM 698 C C . LEU A 1 90 ? 11.431 -8.838 -15.567 1.00 91.19 90 LEU A C 1
ATOM 700 O O . LEU A 1 90 ? 10.597 -9.110 -14.703 1.00 91.19 90 LEU A O 1
ATOM 704 N N . ARG A 1 91 ? 12.165 -9.776 -16.179 1.00 89.62 91 ARG A N 1
ATOM 705 C CA . ARG A 1 91 ? 12.116 -11.195 -15.799 1.00 89.62 91 ARG A CA 1
ATOM 706 C C . ARG A 1 91 ? 12.583 -11.402 -14.365 1.00 89.62 91 ARG A C 1
ATOM 708 O O . ARG A 1 91 ? 11.864 -12.049 -13.608 1.00 89.62 91 ARG A O 1
ATOM 715 N N . ASP A 1 92 ? 13.700 -10.798 -13.979 1.00 89.94 92 ASP A N 1
ATOM 716 C CA . ASP A 1 92 ? 14.239 -10.909 -12.620 1.00 89.94 92 ASP A CA 1
ATOM 717 C C . ASP A 1 92 ? 13.257 -10.355 -11.581 1.00 89.94 92 ASP A C 1
ATOM 719 O O . ASP A 1 92 ? 13.017 -10.988 -10.557 1.00 89.94 92 ASP A O 1
ATOM 723 N N . THR A 1 93 ? 12.60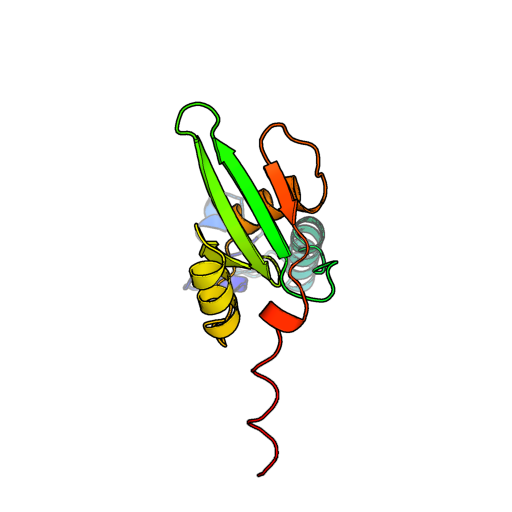3 -9.223 -11.870 1.00 90.25 93 THR A N 1
ATOM 724 C CA . THR A 1 93 ? 11.576 -8.634 -10.988 1.00 90.25 93 THR A CA 1
ATOM 725 C C . THR A 1 93 ? 10.384 -9.576 -10.791 1.00 90.25 93 THR A C 1
ATOM 727 O O . THR A 1 93 ? 9.849 -9.692 -9.689 1.00 90.25 93 THR A O 1
ATOM 730 N N . LEU A 1 94 ? 9.955 -10.266 -11.851 1.00 89.00 94 LEU A N 1
ATOM 731 C CA . LEU A 1 94 ? 8.827 -11.198 -11.784 1.00 89.00 94 LEU A CA 1
ATOM 732 C C . LEU A 1 94 ? 9.192 -12.517 -11.097 1.00 89.00 94 LEU A C 1
ATOM 734 O O . LEU A 1 94 ? 8.361 -13.081 -10.385 1.00 89.00 94 LEU A O 1
ATOM 738 N N . GLN A 1 95 ? 10.424 -12.993 -11.281 1.00 87.81 95 GLN A N 1
ATOM 739 C CA . GLN A 1 95 ? 10.944 -14.197 -10.626 1.00 87.81 95 GLN A CA 1
ATOM 740 C C . GLN A 1 95 ? 11.293 -13.961 -9.155 1.00 87.81 95 GLN A C 1
ATOM 742 O O . GLN A 1 95 ? 11.102 -14.852 -8.333 1.00 87.81 95 GLN A O 1
ATOM 747 N N . GLY A 1 96 ? 11.772 -12.765 -8.818 1.00 84.38 96 GLY A N 1
ATOM 748 C CA . GLY A 1 96 ? 12.111 -12.335 -7.464 1.00 84.38 96 GLY A CA 1
ATOM 749 C C . GLY A 1 96 ? 10.918 -11.827 -6.659 1.00 84.38 96 GLY A C 1
ATOM 750 O O . GLY A 1 96 ? 11.117 -11.159 -5.645 1.00 84.38 96 GLY A O 1
ATOM 751 N N . ARG A 1 97 ? 9.683 -12.101 -7.105 1.00 82.00 97 ARG A N 1
ATOM 752 C CA . ARG A 1 97 ? 8.467 -11.670 -6.412 1.00 82.00 97 ARG A CA 1
ATOM 753 C C . ARG A 1 97 ? 8.530 -12.094 -4.935 1.00 82.00 97 ARG A C 1
ATOM 755 O O . ARG A 1 97 ? 8.651 -13.292 -4.668 1.00 82.00 97 ARG A O 1
ATOM 762 N N . PRO A 1 98 ? 8.407 -11.152 -3.983 1.00 81.31 98 PRO A N 1
ATOM 763 C CA . PRO A 1 98 ? 8.462 -11.488 -2.572 1.00 81.31 98 PRO A CA 1
ATOM 764 C C . PRO A 1 98 ? 7.212 -12.267 -2.156 1.00 81.31 98 PRO A C 1
ATOM 766 O O . PRO A 1 98 ? 6.111 -12.024 -2.656 1.00 81.31 98 PRO A O 1
ATOM 769 N N . GLU A 1 99 ? 7.388 -13.186 -1.208 1.00 80.94 99 GLU A N 1
ATOM 770 C CA . GLU A 1 99 ? 6.290 -13.957 -0.613 1.00 80.94 99 GLU A CA 1
ATOM 771 C C . GLU A 1 99 ? 5.302 -13.043 0.129 1.00 80.94 99 GLU A C 1
ATOM 773 O O . GLU A 1 99 ? 4.089 -13.244 0.078 1.00 80.94 99 GLU A O 1
ATOM 778 N N . VAL A 1 100 ? 5.825 -11.981 0.751 1.00 85.94 100 VAL A N 1
ATOM 779 C CA . VAL A 1 100 ? 5.043 -10.943 1.426 1.00 85.94 100 VAL A CA 1
ATOM 780 C C . VAL A 1 100 ? 5.067 -9.666 0.595 1.00 85.94 100 VAL A C 1
ATOM 782 O O . VAL A 1 100 ? 6.124 -9.091 0.339 1.00 85.94 100 VAL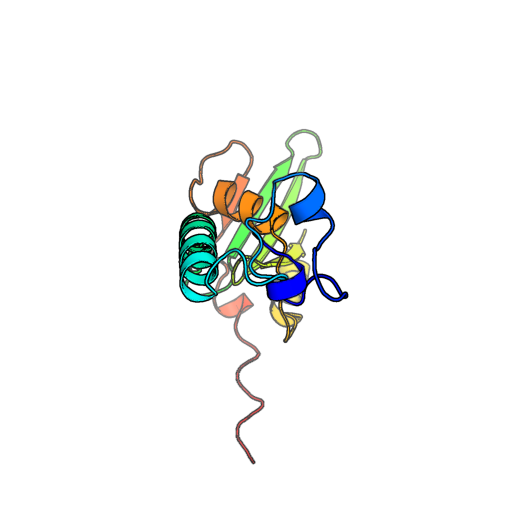 A O 1
ATOM 785 N N . LEU A 1 101 ? 3.887 -9.200 0.193 1.00 88.31 101 LEU A N 1
ATOM 786 C CA . LEU A 1 101 ? 3.737 -7.941 -0.526 1.00 88.31 101 LEU A CA 1
ATOM 787 C C . LEU A 1 101 ? 3.675 -6.761 0.450 1.00 88.31 101 LEU A C 1
ATOM 789 O O . LEU A 1 101 ? 2.939 -6.792 1.436 1.00 88.31 101 LEU A O 1
ATOM 793 N N . ALA A 1 102 ? 4.425 -5.703 0.149 1.00 89.62 102 ALA A N 1
ATOM 794 C CA . ALA A 1 102 ? 4.419 -4.467 0.920 1.00 89.62 102 ALA A CA 1
ATOM 795 C C . ALA A 1 102 ? 3.385 -3.489 0.342 1.00 89.62 102 ALA A C 1
ATOM 797 O O . ALA A 1 102 ? 3.642 -2.805 -0.650 1.00 89.62 102 ALA A O 1
ATOM 798 N N . PHE A 1 103 ? 2.204 -3.442 0.959 1.00 92.06 103 PHE A N 1
ATOM 799 C CA . PHE A 1 103 ? 1.178 -2.463 0.613 1.00 92.06 103 PHE A CA 1
ATOM 800 C C . PHE A 1 103 ? 1.546 -1.073 1.141 1.00 92.06 103 PHE A C 1
ATOM 802 O O . PHE A 1 103 ? 1.911 -0.919 2.305 1.00 92.06 103 PHE A O 1
ATOM 809 N N . ASP A 1 104 ? 1.364 -0.060 0.296 1.00 92.06 104 ASP A N 1
ATOM 810 C CA . ASP A 1 104 ? 1.509 1.351 0.639 1.00 92.06 104 ASP A CA 1
ATOM 811 C C . ASP A 1 104 ? 0.335 2.156 0.058 1.00 92.06 104 ASP A C 1
ATOM 813 O O . ASP A 1 104 ? -0.061 1.973 -1.098 1.00 92.06 104 ASP A O 1
ATOM 817 N N . LEU A 1 105 ? -0.241 3.054 0.864 1.00 90.69 105 LEU A N 1
ATOM 818 C CA . LEU A 1 105 ? -1.464 3.775 0.505 1.00 90.69 105 LEU A CA 1
ATOM 819 C C . LEU A 1 105 ? -1.236 4.765 -0.644 1.00 90.69 105 LEU A C 1
ATOM 821 O O . LEU A 1 105 ? -2.117 4.938 -1.494 1.00 90.69 105 LEU A O 1
ATOM 825 N N . ASP A 1 106 ? -0.080 5.420 -0.682 1.00 91.25 106 ASP A N 1
ATOM 826 C CA . ASP A 1 106 ? 0.223 6.404 -1.719 1.00 91.25 106 ASP A CA 1
ATOM 827 C C . ASP A 1 106 ? 0.542 5.717 -3.050 1.00 91.25 106 ASP A C 1
ATOM 829 O O . ASP A 1 106 ? 0.025 6.120 -4.099 1.00 91.25 106 ASP A O 1
ATOM 833 N N . THR A 1 107 ? 1.260 4.596 -2.995 1.00 92.62 107 THR A N 1
ATOM 834 C CA . THR A 1 107 ? 1.473 3.683 -4.123 1.00 92.62 107 THR A CA 1
ATOM 835 C C . THR A 1 107 ? 0.147 3.144 -4.658 1.00 92.62 107 THR A C 1
ATOM 837 O O . THR A 1 107 ? -0.074 3.163 -5.870 1.00 92.62 107 THR A O 1
ATOM 840 N N . TYR A 1 108 ? -0.787 2.748 -3.789 1.00 93.31 108 TYR A N 1
ATOM 841 C CA . TYR A 1 108 ? -2.133 2.336 -4.196 1.00 93.31 108 TYR A CA 1
ATOM 842 C C . TYR A 1 108 ? -2.896 3.458 -4.909 1.00 93.31 108 TYR A C 1
ATOM 844 O O . TYR A 1 108 ? -3.460 3.231 -5.981 1.00 93.31 108 TYR A O 1
ATOM 852 N N . LYS A 1 109 ? -2.898 4.684 -4.369 1.00 91.38 109 LYS A N 1
ATOM 853 C CA . LYS A 1 109 ? -3.549 5.838 -5.020 1.00 91.38 109 LYS A CA 1
ATOM 854 C C . LYS A 1 109 ? -2.934 6.135 -6.387 1.00 91.38 109 LYS A C 1
ATOM 856 O O . LYS A 1 109 ? -3.663 6.458 -7.332 1.00 91.38 109 LYS A O 1
ATOM 861 N N . LEU A 1 110 ? -1.613 6.008 -6.510 1.00 90.69 110 LEU A N 1
ATOM 862 C CA . LEU A 1 110 ? -0.910 6.146 -7.781 1.00 90.69 110 LEU A CA 1
ATOM 863 C C . LEU A 1 110 ? -1.344 5.046 -8.760 1.00 90.69 110 LEU A C 1
ATOM 865 O O . LEU A 1 110 ? -1.787 5.351 -9.869 1.00 90.69 110 LEU A O 1
ATOM 869 N N . ALA A 1 111 ? -1.309 3.787 -8.330 1.00 91.50 111 ALA A N 1
ATOM 870 C CA . ALA A 1 111 ? -1.716 2.636 -9.124 1.00 91.50 111 ALA A CA 1
ATOM 871 C C . ALA A 1 111 ? -3.180 2.747 -9.584 1.00 91.50 111 ALA A C 1
ATOM 873 O O . ALA A 1 111 ? -3.459 2.574 -10.766 1.00 91.50 111 ALA A O 1
ATOM 874 N N . LEU A 1 112 ? -4.115 3.142 -8.715 1.00 91.19 112 LEU A N 1
ATOM 875 C CA . LEU A 1 112 ? -5.509 3.413 -9.095 1.00 91.19 112 LEU A CA 1
ATOM 876 C C . LEU A 1 112 ? -5.620 4.446 -10.222 1.00 91.19 112 LEU A C 1
ATOM 878 O O . LEU A 1 112 ? -6.419 4.287 -11.150 1.00 91.19 112 LEU A O 1
ATOM 882 N N . LYS A 1 113 ? -4.835 5.523 -10.133 1.00 90.12 113 LYS A N 1
ATOM 883 C CA . LYS A 1 113 ? -4.873 6.632 -11.090 1.00 90.12 113 LYS A CA 1
ATOM 884 C C . LYS A 1 113 ? -4.377 6.217 -12.472 1.00 90.12 113 LYS A C 1
ATOM 886 O O . LYS A 1 113 ? -4.889 6.735 -13.457 1.00 90.12 113 LYS A O 1
ATOM 891 N N . TYR A 1 114 ? -3.378 5.340 -12.543 1.00 90.62 114 TYR A N 1
ATOM 892 C CA . TYR A 1 114 ? -2.711 4.988 -13.801 1.00 90.62 114 TYR A CA 1
ATOM 893 C C . TYR A 1 114 ? -3.139 3.633 -14.379 1.00 90.62 114 TYR A C 1
ATOM 895 O O . TYR A 1 114 ? -3.186 3.499 -15.598 1.00 90.62 114 TYR A O 1
ATOM 903 N N . LEU A 1 115 ? -3.494 2.656 -13.540 1.00 89.69 115 LEU A N 1
ATOM 904 C CA . LEU A 1 115 ? -3.908 1.320 -13.982 1.00 89.69 115 LEU A CA 1
ATOM 905 C C . LEU A 1 115 ? -5.400 1.241 -14.323 1.00 89.69 115 LEU A C 1
ATOM 907 O O . LEU A 1 115 ? -5.769 0.523 -15.245 1.00 89.69 115 LEU A O 1
ATOM 911 N N . LEU A 1 116 ? -6.270 1.963 -13.603 1.00 87.25 116 LEU A N 1
ATOM 912 C CA . LEU A 1 116 ? -7.721 1.919 -13.862 1.00 87.25 116 LEU A CA 1
ATOM 913 C C . LEU A 1 116 ? -8.207 2.993 -14.834 1.00 87.25 116 LEU A C 1
ATOM 915 O O . LEU A 1 116 ? -9.264 2.836 -15.436 1.00 87.25 116 LEU A O 1
ATOM 919 N N . HIS A 1 117 ? -7.450 4.079 -14.977 1.00 83.75 117 HIS A N 1
ATOM 920 C CA . HIS A 1 117 ? -7.779 5.187 -15.873 1.00 83.75 117 HIS A CA 1
ATOM 921 C C . HIS A 1 117 ? -6.606 5.440 -16.837 1.00 83.75 117 HIS A C 1
ATOM 923 O O . HIS A 1 117 ? -5.965 6.494 -16.769 1.00 83.75 117 HIS A O 1
ATOM 929 N N . PRO A 1 118 ? -6.266 4.455 -17.692 1.00 70.19 118 PRO A N 1
ATOM 930 C CA . PRO A 1 118 ? -5.163 4.577 -18.638 1.00 70.19 118 PRO A CA 1
ATOM 931 C C . PRO A 1 118 ? -5.452 5.666 -19.683 1.00 70.19 118 PRO A C 1
ATOM 933 O O . PRO A 1 118 ? -6.606 5.980 -19.964 1.00 70.19 118 PRO A O 1
ATOM 936 N N . GLY A 1 119 ? -4.399 6.238 -20.275 1.00 67.31 119 GLY A N 1
ATOM 937 C CA . GLY A 1 119 ? -4.522 7.277 -21.313 1.00 67.31 119 GLY A CA 1
ATOM 938 C C . GLY A 1 119 ? -3.788 8.583 -21.012 1.00 67.31 119 GLY A C 1
ATOM 939 O O . GLY A 1 119 ? -4.011 9.590 -21.680 1.00 67.31 119 GLY A O 1
ATOM 940 N N . LYS A 1 120 ? -2.905 8.593 -20.011 1.00 73.88 120 LYS A N 1
ATOM 941 C CA . LYS A 1 120 ? -2.040 9.744 -19.761 1.00 73.88 120 LYS A CA 1
ATOM 942 C C . LYS A 1 120 ? -0.848 9.763 -20.721 1.00 73.88 120 LYS A C 1
ATOM 944 O O . LYS A 1 120 ? -0.258 8.709 -20.959 1.00 73.88 120 LYS A O 1
ATOM 949 N N . PRO A 1 121 ? -0.451 10.943 -21.231 1.00 74.75 121 PRO A N 1
ATOM 950 C CA . PRO A 1 121 ? 0.716 11.062 -22.097 1.00 74.75 121 PRO A CA 1
ATOM 951 C C . PRO A 1 121 ? 1.967 10.489 -21.422 1.00 74.75 121 PRO A C 1
ATOM 953 O O . PRO A 1 121 ? 2.231 10.792 -20.260 1.00 74.75 121 PRO A O 1
ATOM 956 N N . GLY A 1 122 ? 2.726 9.667 -22.149 1.00 72.31 122 GLY A N 1
ATOM 957 C CA . GLY A 1 122 ? 3.989 9.091 -21.671 1.00 72.31 122 GLY A CA 1
ATOM 958 C C . GLY A 1 122 ? 3.861 7.849 -20.786 1.00 72.31 122 GLY A C 1
ATOM 959 O O . GLY A 1 122 ? 4.891 7.319 -20.376 1.00 72.31 122 GLY A O 1
ATOM 960 N N . VAL A 1 123 ? 2.642 7.360 -20.518 1.00 81.81 123 VAL A N 1
ATOM 961 C CA . VAL A 1 123 ? 2.412 6.178 -19.676 1.00 81.81 123 VAL A CA 1
ATOM 962 C C . VAL A 1 123 ? 1.492 5.173 -20.367 1.00 81.81 123 VAL A C 1
ATOM 964 O O . VAL A 1 123 ? 0.369 5.502 -20.753 1.00 81.81 123 VAL A O 1
ATOM 967 N N . LEU A 1 124 ? 1.949 3.926 -20.487 1.00 84.44 124 LEU A N 1
ATOM 968 C CA . LEU A 1 124 ? 1.220 2.834 -21.129 1.00 84.44 124 LEU A CA 1
ATOM 969 C C . LEU A 1 124 ? 1.163 1.615 -20.212 1.00 84.44 124 LEU A C 1
ATOM 971 O O . LEU A 1 124 ? 2.185 1.143 -19.721 1.00 84.44 124 LEU A O 1
ATOM 975 N N . MET A 1 125 ? -0.032 1.067 -20.013 1.00 85.50 125 MET A N 1
ATOM 976 C CA . MET A 1 125 ? -0.172 -0.229 -19.357 1.00 85.50 125 MET A CA 1
ATOM 977 C C . MET A 1 125 ? 0.310 -1.320 -20.316 1.00 85.50 125 MET A C 1
ATOM 979 O O . MET A 1 125 ? -0.148 -1.391 -21.458 1.00 85.50 125 MET A O 1
ATOM 983 N N . VAL A 1 126 ? 1.223 -2.170 -19.851 1.00 82.38 126 VAL A N 1
ATOM 984 C CA . VAL A 1 126 ? 1.748 -3.298 -20.618 1.00 82.38 126 VAL A CA 1
ATOM 985 C C . VAL A 1 126 ? 1.299 -4.614 -19.979 1.00 82.38 126 VAL A C 1
ATOM 987 O O . VAL A 1 126 ? 1.540 -4.833 -18.786 1.00 82.38 126 VAL A O 1
ATOM 990 N N . PRO A 1 127 ? 0.629 -5.503 -20.736 1.00 76.12 127 PRO A N 1
ATOM 991 C CA . PRO A 1 127 ? 0.376 -6.852 -20.258 1.00 76.12 127 PRO A CA 1
ATOM 992 C C . PRO A 1 127 ? 1.713 -7.584 -20.111 1.00 76.12 127 PRO A C 1
ATOM 994 O O . PRO A 1 127 ? 2.573 -7.507 -20.988 1.00 76.12 127 PRO A O 1
ATOM 997 N N . LEU A 1 128 ? 1.889 -8.286 -18.994 1.00 80.12 128 LEU A N 1
ATOM 998 C CA . LEU A 1 128 ? 3.055 -9.132 -18.765 1.00 80.12 128 LEU A CA 1
ATOM 999 C C . LEU A 1 128 ? 2.754 -10.534 -19.302 1.00 80.12 128 LEU A C 1
ATOM 1001 O O . LEU A 1 128 ? 1.725 -11.133 -18.976 1.00 80.12 128 LEU A O 1
ATOM 1005 N N . ASN A 1 129 ? 3.616 -11.052 -20.177 1.00 68.31 129 ASN A N 1
ATOM 1006 C CA . ASN A 1 129 ? 3.359 -12.317 -20.858 1.00 68.31 129 ASN A CA 1
ATOM 1007 C C . ASN A 1 129 ? 3.545 -13.498 -19.902 1.00 68.31 129 ASN A C 1
ATOM 1009 O O . ASN A 1 129 ? 4.424 -13.498 -19.044 1.00 68.31 129 ASN A O 1
ATOM 1013 N N . LYS A 1 130 ? 2.773 -14.573 -20.111 1.00 57.16 130 LYS A N 1
ATOM 1014 C CA . LYS A 1 130 ? 2.848 -15.792 -19.286 1.00 57.16 130 LYS A CA 1
ATOM 1015 C C . LYS A 1 130 ? 4.261 -16.377 -19.204 1.00 57.16 130 LYS A C 1
ATOM 1017 O O . LYS A 1 130 ? 4.638 -16.812 -18.130 1.00 57.16 130 LYS A O 1
ATOM 1022 N N . GLN A 1 131 ? 5.054 -16.305 -20.279 1.00 56.91 131 GLN A N 1
ATOM 1023 C CA . GLN A 1 131 ? 6.455 -16.761 -20.303 1.00 56.91 131 GLN A CA 1
ATOM 1024 C C . GLN A 1 131 ? 7.376 -15.980 -19.346 1.00 56.91 131 GLN A C 1
ATOM 1026 O O . GLN A 1 131 ? 8.408 -16.500 -18.941 1.00 56.91 131 GLN A O 1
ATOM 1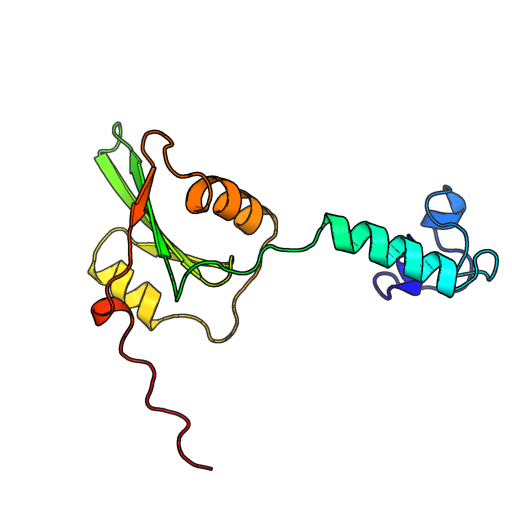031 N N . GLN A 1 132 ? 7.002 -14.754 -18.968 1.00 55.00 132 GLN A N 1
ATOM 1032 C CA . GLN A 1 132 ? 7.720 -13.930 -17.988 1.00 55.00 132 GLN A CA 1
ATOM 1033 C C . GLN A 1 132 ? 7.239 -14.196 -16.548 1.00 55.00 132 GLN A C 1
ATOM 1035 O O . GLN A 1 132 ? 7.924 -13.840 -15.599 1.00 55.00 132 GLN A O 1
ATOM 1040 N N . ILE A 1 133 ? 6.069 -14.829 -16.387 1.00 54.25 133 ILE A N 1
ATOM 1041 C CA . ILE A 1 133 ? 5.394 -15.084 -15.101 1.00 54.25 133 ILE A CA 1
ATOM 1042 C C . ILE A 1 133 ? 5.578 -16.548 -14.651 1.00 54.25 133 ILE A C 1
ATOM 1044 O O . ILE A 1 133 ? 5.532 -16.863 -13.463 1.00 54.25 133 ILE A O 1
ATOM 1048 N N . SER A 1 134 ? 5.778 -17.480 -15.585 1.00 45.41 134 SER A N 1
ATOM 1049 C CA . SER A 1 134 ? 5.879 -18.908 -15.294 1.00 45.41 134 SER A CA 1
ATOM 1050 C C . SER A 1 134 ? 7.314 -19.334 -15.002 1.00 45.41 134 SER A C 1
ATOM 1052 O O . SER A 1 134 ? 8.044 -19.628 -15.940 1.00 45.41 134 SER A O 1
ATOM 1054 N N . LEU A 1 135 ? 7.667 -19.404 -13.712 1.00 46.88 135 LEU A N 1
ATOM 1055 C CA . LEU A 1 135 ? 8.554 -20.409 -13.091 1.00 46.88 135 LEU A CA 1
ATOM 1056 C C . LEU A 1 135 ? 8.510 -20.275 -11.546 1.00 46.88 135 LEU A C 1
ATOM 1058 O O . LEU A 1 135 ? 9.524 -20.061 -10.902 1.00 46.88 135 LEU A O 1
ATOM 1062 N N . GLN A 1 136 ? 7.326 -20.375 -10.922 1.00 43.88 136 GLN A N 1
ATOM 1063 C CA . GLN A 1 136 ? 7.226 -20.528 -9.450 1.00 43.88 136 GLN A CA 1
ATOM 1064 C C . GLN A 1 136 ? 6.160 -21.526 -8.959 1.00 43.88 136 GLN A C 1
ATOM 1066 O O . GLN A 1 136 ? 6.011 -21.734 -7.760 1.00 43.88 136 GLN A O 1
ATOM 1071 N N . ARG A 1 137 ? 5.436 -22.228 -9.840 1.00 47.03 137 ARG A N 1
ATOM 1072 C CA . ARG A 1 137 ? 4.549 -23.324 -9.408 1.00 47.03 137 ARG A CA 1
ATOM 1073 C C . ARG A 1 137 ? 5.279 -24.657 -9.506 1.00 47.03 137 ARG A C 1
ATOM 1075 O O . ARG A 1 137 ? 5.036 -25.373 -10.465 1.00 47.03 137 ARG A O 1
ATOM 1082 N N . ASN A 1 138 ? 6.208 -24.939 -8.588 1.00 41.06 138 ASN A N 1
ATOM 1083 C CA . ASN A 1 138 ? 6.686 -26.309 -8.333 1.00 41.06 138 ASN A CA 1
ATOM 1084 C C . ASN A 1 138 ? 7.551 -26.448 -7.066 1.00 41.06 138 ASN A C 1
ATOM 1086 O O . ASN A 1 138 ? 8.557 -27.140 -7.083 1.00 41.06 138 ASN A O 1
ATOM 1090 N N . ILE A 1 139 ? 7.176 -25.827 -5.948 1.00 46.91 139 ILE A N 1
ATOM 1091 C CA . ILE A 1 139 ? 7.610 -26.272 -4.612 1.00 46.91 139 ILE A CA 1
ATOM 1092 C C . ILE A 1 139 ? 6.410 -26.003 -3.693 1.00 46.91 139 ILE A C 1
ATOM 1094 O O . ILE A 1 139 ? 5.782 -24.964 -3.853 1.00 46.91 139 ILE A O 1
ATOM 1098 N N . HIS A 1 140 ? 6.077 -26.913 -2.776 1.00 41.38 140 HIS A N 1
ATOM 1099 C CA . HIS A 1 140 ? 4.799 -27.069 -2.036 1.00 41.38 140 HIS A CA 1
ATOM 1100 C C . HIS A 1 140 ? 3.785 -28.044 -2.656 1.00 41.38 140 HIS A C 1
ATOM 1102 O O . HIS A 1 140 ? 2.576 -27.833 -2.632 1.00 41.38 140 HIS A O 1
ATOM 1108 N N . GLY A 1 141 ? 4.296 -29.174 -3.148 1.00 42.62 141 GLY A N 1
ATOM 1109 C CA . GLY A 1 141 ? 3.561 -30.436 -3.179 1.00 42.62 141 GLY A CA 1
ATOM 1110 C C . GLY A 1 141 ? 4.375 -31.522 -2.478 1.00 42.62 141 GLY A C 1
ATOM 1111 O O . GLY A 1 141 ? 5.081 -32.257 -3.157 1.00 42.62 141 GLY A O 1
ATOM 1112 N N . ASN A 1 142 ? 4.345 -31.533 -1.141 1.00 34.62 142 ASN A N 1
ATOM 1113 C CA . ASN A 1 142 ? 4.507 -32.682 -0.230 1.00 34.62 142 ASN A CA 1
ATOM 1114 C C . ASN A 1 142 ? 4.966 -32.196 1.149 1.00 34.62 142 ASN A C 1
ATOM 1116 O O . ASN A 1 142 ? 6.149 -31.907 1.330 1.00 34.62 142 ASN A O 1
ATOM 1120 N N . LEU A 1 143 ? 4.016 -32.122 2.083 1.00 37.28 143 LEU A N 1
ATOM 1121 C CA . LEU A 1 143 ? 3.997 -32.754 3.414 1.00 37.28 143 LEU A CA 1
ATOM 1122 C C . LEU A 1 143 ? 2.884 -32.119 4.253 1.00 37.28 143 LEU A C 1
ATOM 1124 O O . LEU A 1 143 ? 2.838 -30.872 4.323 1.00 37.28 143 LEU A O 1
#

Foldseek 3Di:
DDCCVVVNDDDAFDDPCVVVPNDCGPRHPNDDVVRVVVVVVVVVVVVPQDFDPDPFKKWKWFADPVVRFIKIFIDGRLATQDIDRDPVSLLVSLVVRDPDGDHDPVSSVVCCCPVVPPDDPRIDIDGDDVVSNPDDPDDPDDD

pLDDT: mean 86.16, std 14.53, range [34.62, 97.81]

Secondary structure (DSSP, 8-state):
--TTTTTSS--SSS-HHHHTTSS-SGGGTSS-HHHHHHHHHHHHHHTPPPP--SSS-EEEEEEETTTTEEEEEEEETTEEEEEESSHHHHHHHHHT--SS----HHHHHHHHHHHSS---TTEEEEEPPHHHH-S--SS----